Protein AF-A0A1L9X1B4-F1 (afdb_monomer_lite)

Foldseek 3Di:
DVVVVVLVVVLVVCVVVVPDPLVSLLSVLVVCVVCVVCCCVVVVCDPVNSVVSNVVSCVVCVVCVVVVVVVVVCVVVPPDQVPDPVSVVVVVLQDDDADDDPVRDGDDDDDPD

Organism: Aspergillus aculeatus (strain ATCC 16872 / CBS 172.66 / WB 5094) (NCBI:txid690307)

Structure (mmCIF, N/CA/C/O backbone):
data_AF-A0A1L9X1B4-F1
#
_entry.id   AF-A0A1L9X1B4-F1
#
loop_
_atom_site.group_PDB
_atom_site.id
_atom_site.type_symbol
_atom_site.label_atom_id
_atom_site.label_alt_id
_atom_site.label_comp_id
_atom_site.label_asym_id
_atom_site.label_entity_id
_atom_site.label_seq_id
_atom_site.pdbx_PDB_ins_code
_atom_site.Cartn_x
_atom_site.Cartn_y
_atom_site.Cartn_z
_atom_site.occupancy
_atom_site.B_iso_or_equiv
_atom_site.auth_seq_id
_atom_site.auth_comp_id
_atom_site.auth_asym_id
_atom_site.auth_atom_id
_atom_site.pdbx_PDB_model_num
ATOM 1 N N . MET A 1 1 ? -22.448 2.871 3.091 1.00 62.34 1 MET A N 1
ATOM 2 C CA . MET A 1 1 ? -22.874 1.569 3.669 1.00 62.34 1 MET A CA 1
ATOM 3 C C . MET A 1 1 ? -22.581 0.352 2.784 1.00 62.34 1 MET A C 1
ATOM 5 O O . MET A 1 1 ? -22.004 -0.592 3.295 1.00 62.34 1 MET A O 1
ATOM 9 N N . VAL A 1 2 ? -22.901 0.340 1.479 1.00 79.25 2 VAL A N 1
ATOM 10 C CA . VAL A 1 2 ? -22.618 -0.834 0.610 1.00 79.25 2 VAL A CA 1
ATOM 11 C C . VAL A 1 2 ? -21.115 -1.117 0.439 1.00 79.25 2 VAL A C 1
ATOM 13 O O . VAL A 1 2 ? -20.714 -2.277 0.397 1.00 79.25 2 VAL A O 1
ATOM 16 N N . LEU A 1 3 ? -20.279 -0.074 0.373 1.00 85.88 3 LEU A N 1
ATOM 17 C CA . LEU A 1 3 ? -18.830 -0.213 0.193 1.00 85.88 3 LEU A CA 1
ATOM 18 C C . LEU A 1 3 ? -18.147 -0.883 1.399 1.00 85.88 3 LEU A C 1
ATOM 20 O O . LEU A 1 3 ? -17.438 -1.864 1.211 1.00 85.88 3 LEU A O 1
ATOM 24 N N . ALA A 1 4 ? -18.458 -0.439 2.622 1.00 86.12 4 ALA A N 1
ATOM 25 C CA . ALA A 1 4 ? -17.900 -0.992 3.861 1.00 86.12 4 ALA A CA 1
ATOM 26 C C . ALA A 1 4 ? -18.170 -2.499 4.026 1.00 86.12 4 ALA A C 1
ATOM 28 O O . ALA A 1 4 ? -17.295 -3.252 4.445 1.00 86.12 4 ALA A O 1
ATOM 29 N N . ILE A 1 5 ? -19.362 -2.967 3.631 1.00 91.12 5 ILE A N 1
ATOM 30 C CA . ILE A 1 5 ? -19.699 -4.400 3.659 1.00 91.12 5 ILE A CA 1
ATOM 31 C C . ILE A 1 5 ? -18.781 -5.184 2.714 1.00 91.12 5 ILE A C 1
ATOM 33 O O . ILE A 1 5 ? -18.248 -6.226 3.088 1.00 91.12 5 ILE A O 1
ATOM 37 N N . ARG A 1 6 ? -18.566 -4.677 1.495 1.00 90.56 6 ARG A N 1
ATOM 38 C CA . ARG A 1 6 ? -17.693 -5.330 0.509 1.00 90.56 6 ARG A CA 1
ATOM 39 C C . ARG A 1 6 ? -16.231 -5.307 0.943 1.00 90.56 6 ARG A C 1
ATOM 41 O O . ARG A 1 6 ? -15.556 -6.317 0.779 1.00 90.56 6 ARG A O 1
ATOM 48 N N . GLN A 1 7 ? -15.775 -4.200 1.525 1.00 92.38 7 GLN A N 1
ATOM 49 C CA . GLN A 1 7 ? -14.422 -4.077 2.068 1.00 92.38 7 GLN A CA 1
ATOM 50 C C . GLN A 1 7 ? -14.174 -5.111 3.168 1.00 92.38 7 GLN A C 1
ATOM 52 O O . GLN A 1 7 ? -13.201 -5.859 3.099 1.00 92.38 7 GLN A O 1
ATOM 57 N N . ARG A 1 8 ? -15.114 -5.255 4.110 1.00 93.94 8 ARG A N 1
ATOM 58 C CA . ARG A 1 8 ? -15.049 -6.295 5.143 1.00 93.94 8 ARG A CA 1
ATOM 59 C C . ARG A 1 8 ? -15.002 -7.705 4.547 1.00 93.94 8 ARG A C 1
ATOM 61 O O . ARG A 1 8 ? -14.179 -8.511 4.964 1.00 93.94 8 ARG A O 1
ATOM 68 N N . MET A 1 9 ? -15.864 -8.016 3.576 1.00 95.62 9 MET A N 1
ATOM 69 C CA . MET A 1 9 ? -15.872 -9.342 2.941 1.00 95.62 9 MET A CA 1
ATOM 70 C C . MET A 1 9 ? -14.545 -9.652 2.236 1.00 95.62 9 MET A C 1
ATOM 72 O O . MET A 1 9 ? -14.035 -10.763 2.366 1.00 95.62 9 MET A O 1
ATOM 76 N N . ALA A 1 10 ? -13.986 -8.686 1.502 1.00 95.31 10 ALA A N 1
ATOM 77 C CA . ALA A 1 10 ? -12.697 -8.844 0.835 1.00 95.31 10 ALA A CA 1
ATOM 78 C C . ALA A 1 10 ? -11.574 -9.095 1.852 1.00 95.31 10 ALA A C 1
ATOM 80 O O . ALA A 1 10 ? -10.820 -10.054 1.688 1.00 95.31 10 ALA A O 1
ATOM 81 N N . PHE A 1 11 ? -11.532 -8.305 2.929 1.00 96.62 11 PHE A N 1
ATOM 82 C CA . PHE A 1 11 ? -10.569 -8.462 4.017 1.00 96.62 11 PHE A CA 1
ATOM 83 C C . PHE A 1 11 ? -10.664 -9.846 4.674 1.00 96.62 11 PHE A C 1
ATOM 85 O O . PHE A 1 11 ? -9.672 -10.566 4.755 1.00 96.62 11 PHE A O 1
ATOM 92 N N . GLU A 1 12 ? -11.864 -10.270 5.084 1.00 97.19 12 GLU A N 1
ATOM 93 C CA . GLU A 1 12 ? -12.059 -11.566 5.747 1.00 97.19 12 GLU A CA 1
ATOM 94 C C . GLU A 1 12 ? -11.666 -12.749 4.849 1.00 97.19 12 GLU A C 1
ATOM 96 O O . GLU A 1 12 ? -11.110 -13.740 5.329 1.00 97.19 12 GLU A O 1
ATOM 101 N N . ILE A 1 13 ? -11.958 -12.675 3.546 1.00 97.94 13 ILE A N 1
ATOM 102 C CA . ILE A 1 13 ? -11.576 -13.724 2.591 1.00 97.94 13 ILE A CA 1
ATOM 103 C C . ILE A 1 13 ? -10.061 -13.734 2.380 1.00 97.94 13 ILE A C 1
ATOM 105 O O . ILE A 1 13 ? -9.470 -14.814 2.355 1.00 97.94 13 ILE A O 1
ATOM 109 N N . ALA A 1 14 ? -9.435 -12.567 2.234 1.00 96.75 14 ALA A N 1
ATOM 110 C CA . ALA A 1 14 ? -7.990 -12.446 2.073 1.00 96.75 14 ALA A CA 1
ATOM 111 C C . ALA A 1 14 ? -7.246 -12.993 3.304 1.00 96.75 14 ALA A C 1
ATOM 113 O O . ALA A 1 14 ? -6.361 -13.836 3.155 1.00 96.75 14 ALA A O 1
ATOM 114 N N . ALA A 1 15 ? -7.694 -12.638 4.511 1.00 97.12 15 ALA A N 1
ATOM 115 C CA . ALA A 1 15 ? -7.165 -13.180 5.762 1.00 97.12 15 ALA A CA 1
ATOM 116 C C . ALA A 1 15 ? -7.295 -14.712 5.831 1.00 97.12 15 ALA A C 1
ATOM 118 O O . ALA A 1 15 ? -6.328 -15.409 6.128 1.00 97.12 15 ALA A O 1
ATOM 119 N N . LYS A 1 16 ? -8.461 -15.269 5.470 1.00 97.81 16 LYS A N 1
ATOM 120 C CA . LYS A 1 16 ? -8.671 -16.731 5.416 1.00 97.81 16 LYS A CA 1
ATOM 121 C C . LYS A 1 16 ? -7.779 -17.443 4.399 1.00 97.81 16 LYS A C 1
ATOM 123 O O . LYS A 1 16 ? -7.505 -18.627 4.566 1.00 97.81 16 LYS A O 1
ATOM 128 N N . ARG A 1 17 ? -7.366 -16.755 3.334 1.00 96.75 17 ARG A N 1
ATOM 129 C CA . ARG A 1 17 ? -6.462 -17.288 2.304 1.00 96.75 17 ARG A CA 1
ATOM 130 C C . ARG A 1 17 ? -4.983 -17.125 2.658 1.00 96.75 17 ARG A C 1
ATOM 132 O O . ARG A 1 17 ? -4.150 -17.563 1.874 1.00 96.75 17 ARG A O 1
ATOM 139 N N . GLY A 1 18 ? -4.667 -16.536 3.812 1.00 95.44 18 GLY A N 1
ATOM 140 C CA . GLY A 1 18 ? -3.290 -16.342 4.257 1.00 95.44 18 GLY A CA 1
ATOM 141 C C . GLY A 1 18 ? -2.556 -15.236 3.502 1.00 95.44 18 GLY A C 1
ATOM 142 O O . GLY A 1 18 ? -1.346 -15.331 3.329 1.00 95.44 18 GLY A O 1
ATOM 143 N N . VAL A 1 19 ? -3.274 -14.210 3.026 1.00 95.12 19 VAL A N 1
ATOM 144 C CA . VAL A 1 19 ? -2.627 -12.985 2.529 1.00 95.12 19 VAL A CA 1
ATOM 145 C C . VAL A 1 19 ? -1.811 -12.357 3.661 1.00 95.12 19 VAL A C 1
ATOM 147 O O . VAL A 1 19 ? -2.238 -12.384 4.816 1.00 95.12 19 VAL A O 1
ATOM 150 N N . ASP A 1 20 ? -0.640 -11.820 3.317 1.00 94.94 20 ASP A N 1
ATOM 151 C CA . ASP A 1 20 ? 0.289 -11.194 4.258 1.00 94.94 20 ASP A CA 1
ATOM 152 C C . ASP A 1 20 ? -0.402 -10.104 5.101 1.00 94.94 20 ASP A C 1
ATOM 154 O O . ASP A 1 20 ? -1.205 -9.314 4.593 1.00 94.94 20 ASP A O 1
ATOM 158 N N . GLY A 1 21 ? -0.105 -10.091 6.402 1.00 94.88 21 GLY A N 1
ATOM 159 C CA . GLY A 1 21 ? -0.718 -9.180 7.364 1.00 94.88 21 GLY A CA 1
ATOM 160 C C . GLY A 1 21 ? -0.438 -7.709 7.066 1.00 94.88 21 GLY A C 1
ATOM 161 O O . GLY A 1 21 ? -1.329 -6.883 7.260 1.00 94.88 21 GLY A O 1
ATOM 162 N N . ASP A 1 22 ? 0.735 -7.389 6.520 1.00 94.50 22 ASP A N 1
ATOM 163 C CA . ASP A 1 22 ? 1.112 -6.010 6.200 1.00 94.50 22 ASP A CA 1
ATOM 164 C C . ASP A 1 22 ? 0.290 -5.487 5.010 1.00 94.50 22 ASP A C 1
ATOM 166 O O . ASP A 1 22 ? -0.197 -4.354 5.020 1.00 94.50 22 ASP A O 1
ATOM 170 N N . LEU A 1 23 ? 0.015 -6.347 4.021 1.00 95.12 23 LEU A N 1
ATOM 171 C CA . LEU A 1 23 ? -0.886 -6.028 2.905 1.00 95.12 23 LEU A CA 1
ATOM 172 C C . LEU A 1 23 ? -2.342 -5.868 3.368 1.00 95.12 23 LEU A C 1
ATOM 174 O O . LEU A 1 23 ? -3.067 -5.011 2.856 1.00 95.12 23 LEU A O 1
ATOM 178 N N . LEU A 1 24 ? -2.782 -6.675 4.339 1.00 96.44 24 LEU A N 1
ATOM 179 C CA . LEU A 1 24 ? -4.114 -6.542 4.938 1.00 96.44 24 LEU A CA 1
ATOM 180 C C . LEU A 1 24 ? -4.251 -5.235 5.728 1.00 96.44 24 LEU A C 1
ATOM 182 O O . LEU A 1 24 ? -5.274 -4.560 5.597 1.00 96.44 24 LEU A O 1
ATOM 186 N N . ALA A 1 25 ? -3.224 -4.851 6.487 1.00 95.44 25 ALA A N 1
ATOM 187 C CA . ALA A 1 25 ? -3.187 -3.582 7.210 1.00 95.44 25 ALA A CA 1
ATOM 188 C C . ALA A 1 25 ? -3.233 -2.384 6.246 1.00 95.44 25 ALA A C 1
ATOM 190 O O . ALA A 1 25 ? -3.995 -1.440 6.462 1.00 95.44 25 ALA A O 1
ATOM 191 N N . MET A 1 26 ? -2.499 -2.452 5.129 1.00 94.94 26 MET A N 1
ATOM 192 C CA . MET A 1 26 ? -2.550 -1.431 4.078 1.00 94.94 26 MET A CA 1
ATOM 193 C C . MET A 1 26 ? -3.942 -1.336 3.423 1.00 94.94 26 MET A C 1
ATOM 195 O O . MET A 1 26 ? -4.423 -0.239 3.136 1.00 94.94 26 MET A O 1
ATOM 199 N N . TYR A 1 27 ? -4.633 -2.464 3.227 1.00 95.00 27 TYR A N 1
ATOM 200 C CA . TYR A 1 27 ? -6.009 -2.475 2.718 1.00 95.00 27 TYR A CA 1
ATOM 201 C C . TYR A 1 27 ? -7.011 -1.841 3.698 1.00 95.00 27 TYR A C 1
ATOM 203 O O . TYR A 1 27 ? -7.895 -1.085 3.285 1.00 95.00 27 TYR A O 1
ATOM 211 N N . GLU A 1 28 ? -6.891 -2.145 4.992 1.00 93.56 28 GLU A N 1
ATOM 212 C CA . GLU A 1 28 ? -7.734 -1.556 6.038 1.00 93.56 28 GLU A CA 1
ATOM 213 C C . GLU A 1 28 ? -7.525 -0.041 6.134 1.00 93.56 28 GLU A C 1
ATOM 215 O O . GLU A 1 28 ? -8.495 0.720 6.178 1.00 93.56 28 GLU A O 1
ATOM 220 N N . LEU A 1 29 ? -6.271 0.407 6.068 1.00 94.06 29 LEU A N 1
ATOM 221 C CA . LEU A 1 29 ? -5.933 1.822 6.016 1.00 94.06 29 LEU A CA 1
ATOM 222 C C . LEU A 1 29 ? -6.609 2.530 4.837 1.00 94.06 29 LEU A C 1
ATOM 224 O O . LEU A 1 29 ? -7.185 3.599 5.017 1.00 94.06 29 LEU A O 1
ATOM 228 N N . GLU A 1 30 ? -6.581 1.947 3.639 1.00 91.06 30 GLU A N 1
ATOM 229 C CA . GLU A 1 30 ? -7.274 2.511 2.476 1.00 91.06 30 GLU A CA 1
ATOM 230 C C . GLU A 1 30 ? -8.788 2.652 2.717 1.00 91.06 30 GLU A C 1
ATOM 232 O O . GLU A 1 30 ? -9.401 3.649 2.321 1.00 91.06 30 GLU A O 1
ATOM 237 N N . ALA A 1 31 ? -9.404 1.706 3.435 1.00 91.06 31 ALA A N 1
ATOM 238 C CA . ALA A 1 31 ? -10.803 1.828 3.837 1.00 91.06 31 ALA A CA 1
ATOM 239 C C . ALA A 1 31 ? -11.027 2.992 4.820 1.00 91.06 31 ALA A C 1
ATOM 241 O O . ALA A 1 31 ? -12.011 3.725 4.670 1.00 91.06 31 ALA A O 1
ATOM 242 N N . VAL A 1 32 ? -10.111 3.212 5.766 1.00 92.06 32 VAL A N 1
ATOM 243 C CA . VAL A 1 32 ? -10.140 4.364 6.686 1.00 92.06 32 VAL A CA 1
ATOM 244 C C . VAL A 1 32 ? -9.951 5.685 5.933 1.00 92.06 32 VAL A C 1
ATOM 246 O O . VAL A 1 32 ? -10.736 6.622 6.103 1.00 92.06 32 VAL A O 1
ATOM 249 N N . ARG A 1 33 ? -8.971 5.737 5.026 1.00 91.19 33 ARG A N 1
ATOM 250 C CA . ARG A 1 33 ? -8.626 6.905 4.200 1.00 91.19 33 ARG A CA 1
ATOM 251 C C . ARG A 1 33 ? -9.755 7.326 3.258 1.00 91.19 33 ARG A C 1
ATOM 253 O O . ARG A 1 33 ? -9.804 8.482 2.845 1.00 91.19 33 ARG A O 1
ATOM 260 N N . SER A 1 34 ? -10.672 6.416 2.926 1.00 91.25 34 SER A N 1
ATOM 261 C CA . SER A 1 34 ? -11.823 6.725 2.073 1.00 91.25 34 SER A CA 1
ATOM 262 C C . SER A 1 34 ? -12.859 7.651 2.731 1.00 91.25 34 SER A C 1
ATOM 264 O O . SER A 1 34 ? -13.555 8.369 2.013 1.00 91.25 34 SER A O 1
ATOM 266 N N . ASP A 1 35 ? -12.940 7.677 4.068 1.00 93.06 35 ASP A N 1
ATOM 267 C CA . ASP A 1 35 ? -13.831 8.577 4.818 1.00 93.06 35 ASP A CA 1
ATOM 268 C C . ASP A 1 35 ? -13.248 8.953 6.199 1.00 93.06 35 ASP A C 1
ATOM 270 O O . ASP A 1 35 ? -13.799 8.609 7.247 1.00 93.06 35 ASP A O 1
ATOM 274 N N . PRO A 1 36 ? -12.113 9.670 6.238 1.00 93.56 36 PRO A N 1
ATOM 275 C CA . PRO A 1 36 ? -11.343 9.881 7.462 1.00 93.56 36 PRO A CA 1
ATOM 276 C C . PRO A 1 36 ? -12.127 10.658 8.525 1.00 93.56 36 PRO A C 1
ATOM 278 O O . PRO A 1 36 ? -11.918 10.451 9.720 1.00 93.56 36 PRO A O 1
ATOM 281 N N . SER A 1 37 ? -13.036 11.547 8.106 1.00 95.56 37 SER A N 1
ATOM 282 C CA . SER A 1 37 ? -13.882 12.320 9.018 1.00 95.56 37 SER A CA 1
ATOM 283 C C . SER A 1 37 ? -14.902 11.432 9.726 1.00 95.56 37 SER A C 1
ATOM 285 O O . SER A 1 37 ? -15.078 11.588 10.931 1.00 95.56 37 SER A O 1
ATOM 287 N N . TRP A 1 38 ? -15.503 10.454 9.039 1.00 94.38 38 TRP A N 1
ATOM 288 C CA . TRP A 1 38 ? -16.404 9.502 9.689 1.00 94.38 38 TRP A CA 1
ATOM 289 C C . TRP A 1 38 ? -15.694 8.697 10.786 1.00 94.38 38 TRP A C 1
ATOM 291 O O . TRP A 1 38 ? -16.236 8.544 11.879 1.00 94.38 38 TRP A O 1
ATOM 301 N N . TYR A 1 39 ? -14.455 8.249 10.550 1.00 93.75 39 TYR A N 1
ATOM 302 C CA . TYR A 1 39 ? -13.662 7.538 11.567 1.00 93.75 39 TYR A CA 1
ATOM 303 C C . TYR A 1 39 ? -13.251 8.442 12.741 1.00 93.75 39 TYR A C 1
ATOM 305 O O . TYR A 1 39 ? -13.203 7.975 13.881 1.00 93.75 39 TYR A O 1
ATOM 313 N N . VAL A 1 40 ? -13.012 9.736 12.504 1.00 97.06 40 VAL A N 1
ATOM 314 C CA . VAL A 1 40 ? -12.802 10.714 13.587 1.00 97.06 40 VAL A CA 1
ATOM 315 C C . VAL A 1 40 ? -14.077 10.877 14.417 1.00 97.06 40 VAL A C 1
ATOM 317 O O . VAL A 1 40 ? -14.026 10.777 15.640 1.00 97.06 40 VAL A O 1
ATOM 320 N N . GLU A 1 41 ? -15.215 11.117 13.766 1.00 97.12 41 GLU A N 1
ATOM 321 C CA . GLU A 1 41 ? -16.471 11.482 14.433 1.00 97.12 41 GLU A CA 1
ATOM 322 C C . GLU A 1 41 ? -17.160 10.295 15.116 1.00 97.12 41 GLU A C 1
ATOM 324 O O . GLU A 1 41 ? -17.679 10.437 16.221 1.00 97.12 41 GLU A O 1
ATOM 329 N N . CYS A 1 42 ? -17.163 9.123 14.479 1.00 95.19 42 CYS A N 1
ATOM 330 C CA . CYS A 1 42 ? -17.907 7.955 14.956 1.00 95.19 42 CYS A CA 1
ATOM 331 C C . CYS A 1 42 ? -17.047 6.972 15.757 1.00 95.19 42 CYS A C 1
ATOM 333 O O . CYS A 1 42 ? -17.588 6.223 16.569 1.00 95.19 42 CYS A O 1
ATOM 335 N N . LEU A 1 43 ? -15.730 6.945 15.522 1.00 93.75 43 LEU A N 1
ATOM 336 C CA . LEU A 1 43 ? -14.815 5.969 16.128 1.00 93.75 43 LEU A CA 1
ATOM 337 C C . LEU A 1 43 ? -13.678 6.614 16.933 1.00 93.75 43 LEU A C 1
ATOM 339 O O . LEU A 1 43 ? -12.884 5.897 17.536 1.00 93.75 43 LEU A O 1
ATOM 343 N N . GLY A 1 44 ? -13.592 7.949 16.975 1.00 95.69 44 GLY A N 1
ATOM 344 C CA . GLY A 1 44 ? -12.561 8.666 17.733 1.00 95.69 44 GLY A CA 1
ATOM 345 C C . GLY A 1 44 ? -11.145 8.489 17.179 1.00 95.69 44 GLY A C 1
ATOM 346 O O . GLY A 1 44 ? -10.169 8.838 17.848 1.00 95.69 44 GLY A O 1
ATOM 347 N N . LEU A 1 45 ? -11.005 7.955 15.964 1.00 96.00 45 LEU A N 1
ATOM 348 C CA . LEU A 1 45 ? -9.711 7.713 15.344 1.00 96.00 45 LEU A CA 1
ATOM 349 C C . LEU A 1 45 ? -9.156 9.032 14.802 1.00 96.00 45 LEU A C 1
ATOM 351 O O . LEU A 1 45 ? -9.509 9.462 13.705 1.00 96.00 45 LEU A O 1
ATOM 355 N N . SER A 1 46 ? -8.310 9.696 15.592 1.00 97.12 46 SER A N 1
ATOM 356 C CA . SER A 1 46 ? -7.764 11.013 15.243 1.00 97.12 46 SER A CA 1
ATOM 357 C C . SER A 1 46 ? -7.005 11.005 13.910 1.00 97.12 46 SER A C 1
ATOM 359 O O . SER A 1 46 ? -6.398 10.005 13.538 1.00 97.12 46 SER A O 1
ATOM 361 N N . ARG A 1 47 ? -6.956 12.151 13.216 1.00 95.75 47 ARG A N 1
ATOM 362 C CA . ARG A 1 47 ? -6.199 12.277 11.955 1.00 95.75 47 ARG A CA 1
ATOM 363 C C . ARG A 1 47 ? -4.707 11.976 12.112 1.00 95.75 47 ARG A C 1
ATOM 365 O O . ARG A 1 47 ? -4.117 11.412 11.203 1.00 95.75 47 ARG A O 1
ATOM 372 N N . ALA A 1 48 ? -4.119 12.319 13.260 1.00 97.31 48 ALA A N 1
ATOM 373 C CA . ALA A 1 48 ? -2.730 11.978 13.559 1.00 97.31 48 ALA A CA 1
ATOM 374 C C . ALA A 1 48 ? -2.548 10.457 13.663 1.00 97.31 48 ALA A C 1
ATOM 376 O O . ALA A 1 48 ? -1.643 9.911 13.051 1.00 97.31 48 ALA A O 1
ATOM 377 N N . ALA A 1 49 ? -3.458 9.762 14.353 1.00 96.81 49 ALA A N 1
ATOM 378 C CA . ALA A 1 49 ? -3.424 8.303 14.428 1.00 96.81 49 ALA A CA 1
ATOM 379 C C . ALA A 1 49 ? -3.607 7.646 13.050 1.00 96.81 49 ALA A C 1
ATOM 381 O O . ALA A 1 49 ? -2.891 6.703 12.737 1.00 96.81 49 ALA A O 1
ATOM 382 N N . GLN A 1 50 ? -4.508 8.165 12.208 1.00 96.50 50 GLN A N 1
ATOM 383 C CA . GLN A 1 50 ? -4.679 7.670 10.834 1.00 96.50 50 GLN A CA 1
ATOM 384 C C . GLN A 1 50 ? -3.397 7.827 10.003 1.00 96.50 50 GLN A C 1
ATOM 386 O O . GLN A 1 50 ? -3.031 6.912 9.274 1.00 96.50 50 GLN A O 1
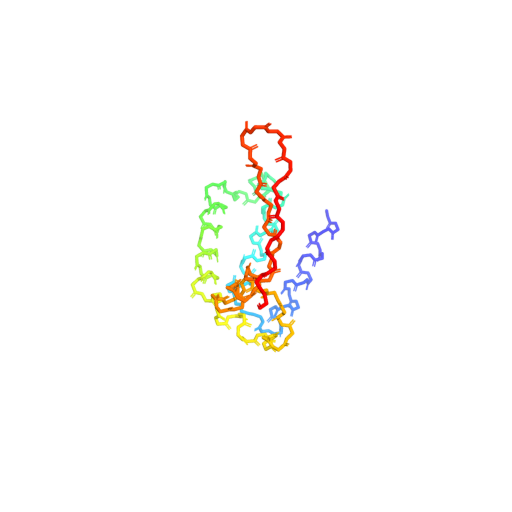ATOM 391 N N . TYR A 1 51 ? -2.698 8.956 10.144 1.00 95.94 51 TYR A N 1
ATOM 392 C CA . TYR A 1 51 ? -1.427 9.199 9.459 1.00 95.94 51 TYR A CA 1
ATOM 393 C C . TYR A 1 51 ? -0.303 8.275 9.951 1.00 95.94 51 TYR A C 1
ATOM 395 O O . TYR A 1 51 ? 0.441 7.722 9.149 1.00 95.94 51 TYR A O 1
ATOM 403 N N . GLU A 1 52 ? -0.193 8.053 11.262 1.00 96.88 52 GLU A N 1
ATOM 404 C CA . GLU A 1 52 ? 0.804 7.125 11.819 1.00 96.88 52 GLU A CA 1
ATOM 405 C C . GLU A 1 52 ? 0.546 5.677 11.381 1.00 96.88 52 GLU A C 1
ATOM 407 O O . GLU A 1 52 ? 1.481 4.948 11.037 1.00 96.88 52 GLU A O 1
ATOM 412 N N . MET A 1 53 ? -0.728 5.268 11.336 1.00 95.38 53 MET A N 1
ATOM 413 C CA . MET A 1 53 ? -1.127 3.982 10.759 1.00 95.38 53 MET A CA 1
ATOM 414 C C . MET A 1 53 ? -0.712 3.886 9.287 1.00 95.38 53 MET A C 1
ATOM 416 O O . MET A 1 53 ? -0.217 2.841 8.869 1.00 95.38 53 MET A O 1
ATOM 420 N N . GLU A 1 54 ? -0.879 4.968 8.518 1.00 94.69 54 GLU A N 1
ATOM 421 C CA . GLU A 1 54 ? -0.484 5.025 7.108 1.00 94.69 54 GLU A CA 1
ATOM 422 C C . GLU A 1 54 ? 1.016 4.864 6.922 1.00 94.69 54 GLU A C 1
ATOM 424 O O . GLU A 1 54 ? 1.439 3.982 6.174 1.00 94.69 54 GLU A O 1
ATOM 429 N N . SER A 1 55 ? 1.811 5.664 7.631 1.00 95.94 55 SER A N 1
ATOM 430 C CA . SER A 1 55 ? 3.270 5.591 7.549 1.00 95.94 55 SER A CA 1
ATOM 431 C C . SER A 1 55 ? 3.761 4.193 7.911 1.00 95.94 55 SER A C 1
ATOM 433 O O . SER A 1 55 ? 4.512 3.591 7.153 1.00 95.94 55 SER A O 1
ATOM 435 N N . THR A 1 56 ? 3.266 3.637 9.020 1.00 95.56 56 THR A N 1
ATOM 436 C CA . THR A 1 56 ? 3.702 2.322 9.509 1.00 95.56 56 THR A CA 1
ATOM 437 C C . THR A 1 56 ? 3.362 1.204 8.522 1.00 95.56 56 THR A C 1
ATOM 439 O O . THR A 1 56 ? 4.217 0.374 8.215 1.00 95.56 56 THR A O 1
ATOM 442 N N . ALA A 1 57 ? 2.128 1.174 8.006 1.00 94.88 57 ALA A N 1
ATOM 443 C CA . ALA A 1 57 ? 1.707 0.149 7.053 1.00 94.88 57 ALA A CA 1
ATOM 444 C C . ALA A 1 57 ? 2.449 0.279 5.714 1.00 94.88 57 ALA A C 1
ATOM 446 O O . ALA A 1 57 ? 2.857 -0.726 5.131 1.00 94.88 57 ALA A O 1
ATOM 447 N N . CYS A 1 58 ? 2.658 1.512 5.242 1.00 95.25 58 CYS A N 1
ATOM 448 C CA . CYS A 1 58 ? 3.410 1.777 4.021 1.00 95.25 58 CYS A CA 1
ATOM 449 C C . CYS A 1 58 ? 4.865 1.318 4.164 1.00 95.25 58 CYS A C 1
ATOM 451 O O . CYS A 1 58 ? 5.346 0.562 3.322 1.00 95.25 58 CYS A O 1
ATOM 453 N N . ASP A 1 59 ? 5.542 1.691 5.251 1.00 96.75 59 ASP A N 1
ATOM 454 C CA . ASP A 1 59 ? 6.936 1.313 5.500 1.00 96.75 59 ASP A CA 1
ATOM 455 C C . ASP A 1 59 ? 7.106 -0.212 5.587 1.00 96.75 59 ASP A C 1
ATOM 457 O O . ASP A 1 59 ? 8.040 -0.770 4.998 1.00 96.75 59 ASP A O 1
ATOM 461 N N . ALA A 1 60 ? 6.174 -0.903 6.255 1.00 95.56 60 ALA A N 1
ATOM 462 C CA . ALA A 1 60 ? 6.176 -2.360 6.357 1.00 95.56 60 ALA A CA 1
ATOM 463 C C . ALA A 1 60 ? 6.085 -3.027 4.973 1.00 95.56 60 ALA A C 1
ATOM 465 O O . ALA A 1 60 ? 6.983 -3.789 4.596 1.00 95.56 60 ALA A O 1
ATOM 466 N N . VAL A 1 61 ? 5.077 -2.659 4.171 1.00 95.31 61 VAL A N 1
ATOM 467 C CA . VAL A 1 61 ? 4.880 -3.205 2.817 1.00 95.31 61 VAL A CA 1
ATOM 468 C C . VAL A 1 61 ? 6.047 -2.852 1.897 1.00 95.31 61 VAL A C 1
ATOM 470 O O . VAL A 1 61 ? 6.553 -3.718 1.181 1.00 95.31 61 VAL A O 1
ATOM 473 N N . MET A 1 62 ? 6.518 -1.603 1.927 1.00 95.88 62 MET A N 1
ATOM 474 C CA . MET A 1 62 ? 7.609 -1.142 1.067 1.00 95.88 62 MET A CA 1
ATOM 475 C C . MET A 1 62 ? 8.921 -1.875 1.358 1.00 95.88 62 MET A C 1
ATOM 477 O O . MET A 1 62 ? 9.661 -2.184 0.423 1.00 95.88 62 MET A O 1
ATOM 481 N N . SER A 1 63 ? 9.187 -2.225 2.621 1.00 96.12 63 SER A N 1
ATOM 482 C CA . SER A 1 63 ? 10.383 -2.992 2.999 1.00 96.12 63 SER A CA 1
ATOM 483 C C . SER A 1 63 ? 10.416 -4.401 2.390 1.00 96.12 63 SER A C 1
ATOM 485 O O . SER A 1 63 ? 11.494 -4.955 2.173 1.00 96.12 63 SER A O 1
ATOM 487 N N . GLN A 1 64 ? 9.242 -4.971 2.094 1.00 94.81 64 GLN A N 1
ATOM 488 C CA . GLN A 1 64 ? 9.065 -6.322 1.555 1.00 94.81 64 GLN A CA 1
ATOM 489 C C . GLN A 1 64 ? 8.563 -6.328 0.103 1.00 94.81 64 GLN A C 1
ATOM 491 O O . GLN A 1 64 ? 8.268 -7.397 -0.433 1.00 94.81 64 GLN A O 1
ATOM 496 N N . LEU A 1 65 ? 8.473 -5.168 -0.557 1.00 94.06 65 LEU A N 1
ATOM 497 C CA . LEU A 1 65 ? 7.807 -5.034 -1.855 1.00 94.06 65 LEU A CA 1
ATOM 498 C C . LEU A 1 65 ? 8.382 -5.978 -2.917 1.00 94.06 65 LEU A C 1
ATOM 500 O O . LEU A 1 65 ? 7.622 -6.660 -3.596 1.00 94.06 65 LEU A O 1
ATOM 504 N N . ASN A 1 66 ? 9.710 -6.060 -3.031 1.00 92.62 66 ASN A N 1
ATOM 505 C CA . ASN A 1 66 ? 10.353 -6.934 -4.016 1.00 92.62 66 ASN A CA 1
ATOM 506 C C . ASN A 1 66 ? 9.998 -8.408 -3.778 1.00 92.62 66 ASN A C 1
ATOM 508 O O . ASN A 1 66 ? 9.568 -9.077 -4.708 1.00 92.62 66 ASN A O 1
ATOM 512 N N . ARG A 1 67 ? 10.056 -8.875 -2.520 1.00 94.50 67 ARG A N 1
ATOM 513 C CA . ARG A 1 67 ? 9.641 -10.237 -2.141 1.00 94.50 67 ARG A CA 1
ATOM 514 C C . ARG A 1 67 ? 8.200 -10.510 -2.577 1.00 94.50 67 ARG A C 1
ATOM 516 O O . ARG A 1 67 ? 7.928 -11.533 -3.192 1.00 94.50 67 ARG A O 1
ATOM 523 N N . HIS A 1 68 ? 7.288 -9.579 -2.298 1.00 93.06 68 HIS A N 1
ATOM 524 C CA . HIS A 1 68 ? 5.887 -9.721 -2.689 1.00 93.06 68 HIS A CA 1
ATOM 525 C C . HIS A 1 68 ? 5.684 -9.764 -4.204 1.00 93.06 68 HIS A C 1
ATOM 527 O O . HIS A 1 68 ? 4.823 -10.505 -4.668 1.00 93.06 68 HIS A O 1
ATOM 533 N N . LEU A 1 69 ? 6.445 -8.983 -4.975 1.00 92.38 69 LEU A N 1
ATOM 534 C CA . LEU A 1 69 ? 6.380 -9.002 -6.438 1.00 92.38 69 LEU A CA 1
ATOM 535 C C . LEU A 1 69 ? 6.937 -10.308 -7.018 1.00 92.38 69 LEU A C 1
ATOM 537 O O . LEU A 1 69 ? 6.338 -10.857 -7.944 1.00 92.38 69 LEU A O 1
ATOM 541 N N . ASP A 1 70 ? 8.029 -10.819 -6.452 1.00 92.69 70 ASP A N 1
ATOM 542 C CA . ASP A 1 70 ? 8.646 -12.081 -6.866 1.00 92.69 70 ASP A CA 1
ATOM 543 C C . ASP A 1 70 ? 7.702 -13.270 -6.609 1.00 92.69 70 ASP A C 1
ATOM 545 O O . ASP A 1 70 ? 7.499 -14.109 -7.493 1.00 92.69 70 ASP A O 1
ATOM 549 N N . ASP A 1 71 ? 7.032 -13.291 -5.450 1.00 93.31 71 ASP A N 1
ATOM 550 C CA . ASP A 1 71 ? 6.069 -14.335 -5.062 1.00 93.31 71 ASP A CA 1
ATOM 551 C C . ASP A 1 71 ? 4.850 -14.427 -6.005 1.00 93.31 71 ASP A C 1
ATOM 553 O O . ASP A 1 71 ? 4.197 -15.471 -6.081 1.00 93.31 71 ASP A O 1
ATOM 557 N N . LEU A 1 72 ? 4.535 -13.365 -6.762 1.00 92.50 72 LEU A N 1
ATOM 558 C CA . LEU A 1 72 ? 3.460 -13.396 -7.762 1.00 92.50 72 LEU A CA 1
ATOM 559 C C . LEU A 1 72 ? 3.819 -14.252 -8.986 1.00 92.50 72 LEU A C 1
ATOM 561 O O . LEU A 1 72 ? 2.919 -14.653 -9.728 1.00 92.50 72 LEU A O 1
ATOM 565 N N . GLY A 1 73 ? 5.109 -14.506 -9.238 1.00 93.25 73 GLY A N 1
ATOM 566 C CA . GLY A 1 73 ? 5.566 -15.295 -10.386 1.00 93.25 73 GLY A CA 1
ATOM 567 C C . GLY A 1 73 ? 5.200 -14.684 -11.746 1.00 93.25 73 GLY A C 1
ATOM 568 O O . GLY A 1 73 ? 5.063 -15.405 -12.737 1.00 93.25 73 GLY A O 1
ATOM 569 N N . ILE A 1 74 ? 5.003 -13.362 -11.806 1.00 93.62 74 ILE A N 1
ATOM 570 C CA . ILE A 1 74 ? 4.526 -12.658 -13.009 1.00 93.62 74 ILE A CA 1
ATOM 571 C C . ILE A 1 74 ? 5.645 -12.165 -13.928 1.00 93.62 74 ILE A C 1
ATOM 573 O O . ILE A 1 74 ? 5.351 -11.667 -15.013 1.00 93.62 74 ILE A O 1
ATOM 577 N N . GLU A 1 75 ? 6.911 -12.318 -13.533 1.00 90.62 75 GLU A N 1
ATOM 578 C CA . GLU A 1 75 ? 8.073 -11.853 -14.301 1.00 90.62 75 GLU A CA 1
ATOM 579 C C . GLU A 1 75 ? 8.038 -12.249 -15.796 1.00 90.62 75 GLU A C 1
ATOM 581 O O . GLU A 1 75 ? 8.300 -11.382 -16.635 1.00 90.62 75 GLU A O 1
ATOM 586 N N . PRO A 1 76 ? 7.623 -13.473 -16.193 1.00 91.50 76 PRO A N 1
ATOM 587 C CA . PRO A 1 76 ? 7.541 -13.846 -17.609 1.00 91.50 76 PRO A CA 1
ATOM 588 C C . PRO A 1 76 ? 6.536 -13.020 -18.428 1.00 91.50 76 PRO A C 1
ATOM 590 O O . PRO A 1 76 ? 6.659 -12.928 -19.648 1.00 91.50 76 PRO A O 1
ATOM 593 N N . TYR A 1 77 ? 5.541 -12.422 -17.772 1.00 92.19 77 TYR A N 1
ATOM 594 C CA . TYR A 1 77 ? 4.505 -11.597 -18.401 1.00 92.19 77 TYR A CA 1
ATOM 595 C C . TYR A 1 77 ? 4.845 -10.100 -18.369 1.00 92.19 77 TYR A C 1
ATOM 597 O O . TYR A 1 77 ? 4.156 -9.284 -18.985 1.00 92.19 77 TYR A O 1
ATOM 605 N N . CYS A 1 78 ? 5.921 -9.724 -17.678 1.00 90.81 78 CYS A N 1
ATOM 606 C CA . CYS A 1 78 ? 6.359 -8.349 -17.517 1.00 90.81 78 CYS A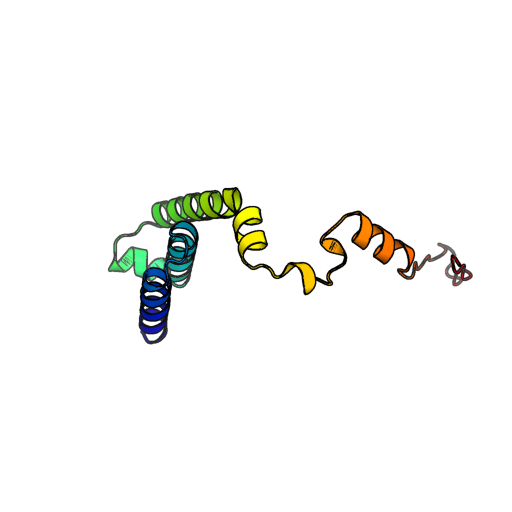 CA 1
ATOM 607 C C . CYS A 1 78 ? 7.158 -7.862 -18.741 1.00 90.81 78 CYS A C 1
ATOM 609 O O . CYS A 1 78 ? 8.384 -8.000 -18.830 1.00 90.81 78 CYS A O 1
ATOM 611 N N . THR A 1 79 ? 6.454 -7.248 -19.696 1.00 90.56 79 THR A N 1
ATOM 612 C CA . THR A 1 79 ? 7.037 -6.733 -20.952 1.00 90.56 79 THR A CA 1
ATOM 613 C C . THR A 1 79 ? 7.511 -5.282 -20.879 1.00 90.56 79 THR A C 1
ATOM 615 O O . THR A 1 79 ? 8.146 -4.800 -21.816 1.00 90.56 79 THR A O 1
ATOM 618 N N . ALA A 1 80 ? 7.204 -4.567 -19.794 1.00 91.44 80 ALA A N 1
ATOM 619 C CA . ALA A 1 80 ? 7.519 -3.150 -19.685 1.00 91.44 80 ALA A CA 1
ATOM 620 C C . ALA A 1 80 ? 9.048 -2.924 -19.682 1.00 91.44 80 ALA A C 1
ATOM 622 O O . ALA A 1 80 ? 9.754 -3.513 -18.858 1.00 91.44 80 ALA A O 1
ATOM 623 N N . PRO A 1 81 ? 9.582 -2.058 -20.564 1.00 90.81 81 PRO A N 1
ATOM 624 C CA . PRO A 1 81 ? 11.027 -1.890 -20.711 1.00 90.81 81 PRO A CA 1
ATOM 625 C C . PRO A 1 81 ? 11.681 -1.206 -19.504 1.00 90.81 81 PRO A C 1
ATOM 627 O O . PRO A 1 81 ? 12.839 -1.461 -19.210 1.00 90.81 81 PRO A O 1
ATOM 630 N N . MET A 1 82 ? 10.931 -0.396 -18.752 1.00 92.19 82 MET A N 1
ATOM 631 C CA . MET A 1 82 ? 11.414 0.312 -17.555 1.00 92.19 82 MET A CA 1
ATOM 632 C C . MET A 1 82 ? 11.730 -0.593 -16.351 1.00 92.19 82 MET A C 1
ATOM 634 O O . MET A 1 82 ? 12.202 -0.104 -15.332 1.00 92.19 82 MET A O 1
ATOM 638 N N . LEU A 1 83 ? 11.465 -1.899 -16.448 1.00 89.75 83 LEU A N 1
ATOM 639 C CA . LEU A 1 83 ? 11.708 -2.852 -15.363 1.00 89.75 83 LEU A CA 1
ATOM 640 C C . LEU A 1 83 ? 13.185 -3.224 -15.190 1.00 89.75 83 LEU A C 1
ATOM 642 O O . LEU A 1 83 ? 13.555 -3.753 -14.148 1.00 89.75 83 LEU A O 1
ATOM 646 N N . SER A 1 84 ? 14.039 -2.973 -16.187 1.00 89.12 84 SER A N 1
ATOM 647 C CA . SER A 1 84 ? 15.486 -3.141 -16.038 1.00 89.12 84 SER A CA 1
ATOM 648 C C . SER A 1 84 ? 16.253 -2.115 -16.860 1.00 89.12 84 SER A C 1
ATOM 650 O O . SER A 1 84 ? 15.784 -1.679 -17.908 1.00 89.12 84 SER A O 1
ATOM 652 N N . GLY A 1 85 ? 17.460 -1.761 -16.406 1.00 90.94 85 GLY A N 1
ATOM 653 C CA . GLY A 1 85 ? 18.329 -0.829 -17.131 1.00 90.94 85 GLY A CA 1
ATOM 654 C C . GLY A 1 85 ? 18.625 -1.298 -18.557 1.00 90.94 85 GLY A C 1
ATOM 655 O O . GLY A 1 85 ? 18.493 -0.524 -19.490 1.00 90.94 85 GLY A O 1
ATOM 656 N N . ALA A 1 86 ? 18.898 -2.593 -18.746 1.00 90.38 86 ALA A N 1
ATOM 657 C CA . ALA A 1 86 ? 19.155 -3.154 -20.072 1.00 90.38 86 ALA A CA 1
ATOM 658 C C . ALA A 1 86 ? 17.940 -3.040 -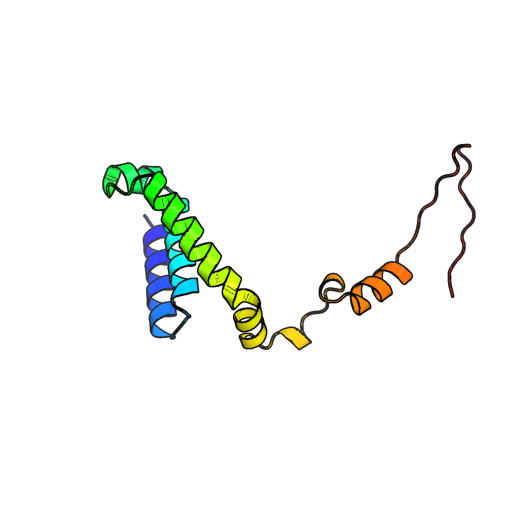21.013 1.00 90.38 86 ALA A C 1
ATOM 660 O O . ALA A 1 86 ? 18.070 -2.538 -22.124 1.00 90.38 86 ALA A O 1
ATOM 661 N N . LYS A 1 87 ? 16.741 -3.443 -20.556 1.00 89.94 87 LYS A N 1
ATOM 662 C CA . LYS A 1 87 ? 15.510 -3.321 -21.360 1.00 89.94 87 LYS A CA 1
ATOM 663 C C . LYS A 1 87 ? 15.173 -1.856 -21.647 1.00 89.94 87 LYS A C 1
ATOM 665 O O . LYS A 1 87 ? 14.637 -1.542 -22.710 1.00 89.94 87 LYS A O 1
ATOM 670 N N . TRP A 1 88 ? 15.470 -0.971 -20.699 1.00 93.88 88 TRP A N 1
ATOM 671 C CA . TRP A 1 88 ? 15.290 0.462 -20.852 1.00 93.88 88 TRP A CA 1
ATOM 672 C C . TRP A 1 88 ? 16.234 1.035 -21.908 1.00 93.88 88 TRP A C 1
ATOM 674 O O . TRP A 1 88 ? 15.773 1.732 -22.808 1.00 93.88 88 TRP A O 1
ATOM 684 N N . ASP A 1 89 ? 17.519 0.694 -21.855 1.00 93.00 89 ASP A N 1
ATOM 685 C CA . ASP A 1 89 ? 18.517 1.146 -22.823 1.00 93.00 89 ASP A CA 1
ATOM 686 C C . ASP A 1 89 ? 18.204 0.625 -24.230 1.00 93.00 89 ASP A C 1
ATOM 688 O O . ASP A 1 89 ? 18.214 1.403 -25.184 1.00 93.00 89 ASP A O 1
ATOM 692 N N . ASP A 1 90 ? 17.839 -0.653 -24.369 1.00 91.06 90 ASP A N 1
ATOM 693 C CA . ASP A 1 90 ? 17.397 -1.232 -25.643 1.00 91.06 90 ASP A CA 1
ATOM 694 C C . ASP A 1 90 ? 16.194 -0.470 -26.214 1.00 91.06 90 ASP A C 1
ATOM 696 O O . ASP A 1 90 ? 16.174 -0.112 -27.396 1.00 91.06 90 ASP A O 1
ATOM 700 N N . PHE A 1 91 ? 15.211 -0.162 -25.364 1.00 90.44 91 PHE A N 1
ATOM 701 C CA . PHE A 1 91 ? 14.037 0.617 -25.745 1.00 90.44 91 PHE A CA 1
ATOM 702 C C . PHE A 1 91 ? 14.392 2.052 -26.163 1.00 90.44 91 PHE A C 1
ATOM 704 O O . PHE A 1 91 ? 13.901 2.534 -27.186 1.00 90.44 91 PHE A O 1
ATOM 711 N N . ILE A 1 92 ? 15.255 2.739 -25.411 1.00 91.38 92 ILE A N 1
ATOM 712 C CA . ILE A 1 92 ? 15.694 4.103 -25.734 1.00 91.38 92 ILE A CA 1
ATOM 713 C C . ILE A 1 92 ? 16.524 4.131 -27.019 1.00 91.38 92 ILE A C 1
ATOM 715 O O . ILE A 1 92 ? 16.376 5.056 -27.817 1.00 91.38 92 ILE A O 1
ATOM 719 N N . ASN A 1 93 ? 17.343 3.111 -27.273 1.00 89.88 93 ASN A N 1
ATOM 720 C CA . ASN A 1 93 ? 18.163 3.030 -28.480 1.00 89.88 93 ASN A CA 1
ATOM 721 C C . ASN A 1 93 ? 17.331 2.901 -29.763 1.00 89.88 93 ASN A C 1
ATOM 723 O O . ASN A 1 93 ? 17.742 3.416 -30.804 1.00 89.88 93 ASN A O 1
ATOM 727 N N . VAL A 1 94 ? 16.156 2.267 -29.697 1.00 88.69 94 VAL A N 1
ATOM 728 C CA . VAL A 1 94 ? 15.215 2.192 -30.831 1.00 88.69 94 VAL A CA 1
ATOM 729 C C . VAL A 1 94 ? 14.218 3.354 -30.869 1.00 88.69 94 VAL A C 1
ATOM 731 O O . VAL A 1 94 ? 13.482 3.511 -31.849 1.00 88.69 94 VAL A O 1
ATOM 734 N N . ALA A 1 95 ? 14.169 4.179 -29.819 1.00 87.00 95 ALA A N 1
ATOM 735 C CA . ALA A 1 95 ? 13.247 5.298 -29.739 1.00 87.00 95 ALA A CA 1
ATOM 736 C C . ALA A 1 95 ? 13.611 6.393 -30.754 1.00 87.00 95 ALA A C 1
ATOM 738 O O . ALA A 1 95 ? 14.771 6.730 -30.993 1.00 87.00 95 ALA A O 1
ATOM 739 N N . ARG A 1 96 ? 12.583 6.986 -31.366 1.00 83.12 96 ARG A N 1
ATOM 740 C CA . ARG A 1 96 ? 12.763 8.042 -32.364 1.00 83.12 96 ARG A CA 1
ATOM 741 C C . ARG A 1 96 ? 13.184 9.346 -31.689 1.00 83.12 96 ARG A C 1
ATOM 743 O O . ARG A 1 96 ? 12.389 9.964 -30.985 1.00 83.12 96 ARG A O 1
ATOM 750 N N . THR A 1 97 ? 14.388 9.812 -31.998 1.00 83.31 97 THR A N 1
ATOM 751 C CA . THR A 1 97 ? 14.865 11.129 -31.563 1.00 83.31 97 THR A CA 1
ATOM 752 C C . THR A 1 97 ? 14.405 12.214 -32.530 1.00 83.31 97 THR A C 1
ATOM 754 O O . THR A 1 97 ? 14.646 12.133 -33.735 1.00 83.31 97 THR A O 1
ATOM 757 N N . PHE A 1 98 ? 13.778 13.261 -31.997 1.00 80.69 98 PHE A N 1
ATOM 758 C CA . PHE A 1 98 ? 13.454 14.472 -32.745 1.00 80.69 98 PHE A CA 1
ATOM 759 C C . PHE A 1 98 ? 14.400 15.590 -32.317 1.00 80.69 98 PHE A C 1
ATOM 761 O O . PHE A 1 98 ? 14.416 15.980 -31.151 1.00 80.69 98 PHE A O 1
ATOM 768 N N . THR A 1 99 ? 15.186 16.115 -33.255 1.00 75.31 99 THR A N 1
ATOM 769 C CA . THR A 1 99 ? 16.019 17.298 -33.028 1.00 75.31 99 THR A CA 1
ATOM 770 C C . THR A 1 99 ? 15.485 18.456 -33.867 1.00 75.31 99 THR A C 1
ATOM 772 O O . THR A 1 99 ? 15.288 18.339 -35.076 1.00 75.31 99 THR A O 1
ATOM 775 N N . ALA A 1 100 ? 15.221 19.589 -33.219 1.00 69.19 100 ALA A N 1
ATOM 776 C CA . ALA A 1 100 ? 14.935 20.841 -33.908 1.00 69.19 100 ALA A CA 1
ATOM 777 C C . ALA A 1 100 ? 16.243 21.630 -34.050 1.00 69.19 100 ALA A C 1
ATOM 779 O O . ALA A 1 100 ? 16.961 21.813 -33.065 1.00 69.19 100 ALA A O 1
ATOM 780 N N . ARG A 1 101 ? 16.563 22.122 -35.254 1.00 62.00 101 ARG A N 1
ATOM 781 C CA . ARG A 1 101 ? 17.562 23.193 -35.385 1.00 62.00 101 ARG A CA 1
ATOM 782 C C . ARG A 1 101 ? 16.926 24.505 -34.934 1.00 62.00 101 ARG A C 1
ATOM 784 O O . ARG A 1 101 ? 15.778 24.789 -35.269 1.00 62.00 101 ARG A O 1
ATOM 791 N N . ALA A 1 102 ? 17.701 25.336 -34.241 1.00 62.38 102 ALA A N 1
ATOM 792 C CA . ALA A 1 102 ? 17.295 26.679 -33.816 1.00 62.38 102 ALA A CA 1
ATOM 793 C C . ALA A 1 102 ? 16.984 27.650 -34.985 1.00 62.38 102 ALA A C 1
ATOM 795 O O . ALA A 1 102 ? 16.580 28.780 -34.743 1.00 62.38 102 ALA A O 1
ATOM 796 N N . ASP A 1 103 ? 17.154 27.224 -36.244 1.00 61.44 103 ASP A N 1
ATOM 797 C CA . ASP A 1 103 ? 16.921 28.006 -37.466 1.00 61.44 103 ASP A CA 1
ATOM 798 C C . ASP A 1 103 ? 15.583 27.688 -38.176 1.00 61.44 103 ASP A C 1
ATOM 800 O O . ASP A 1 103 ? 15.321 28.203 -39.264 1.00 61.44 103 ASP A O 1
ATOM 804 N N . GLY A 1 104 ? 14.722 26.851 -37.582 1.00 55.34 104 GLY A N 1
ATOM 805 C CA . GLY A 1 104 ? 13.387 26.551 -38.115 1.00 55.34 104 GLY A CA 1
ATOM 806 C C . GLY A 1 104 ? 13.363 25.653 -39.358 1.00 55.34 104 GLY A C 1
ATOM 807 O O . GLY A 1 104 ? 12.293 25.458 -39.939 1.00 55.34 104 GLY A O 1
ATOM 808 N N . ARG A 1 105 ? 14.496 25.072 -39.779 1.00 52.72 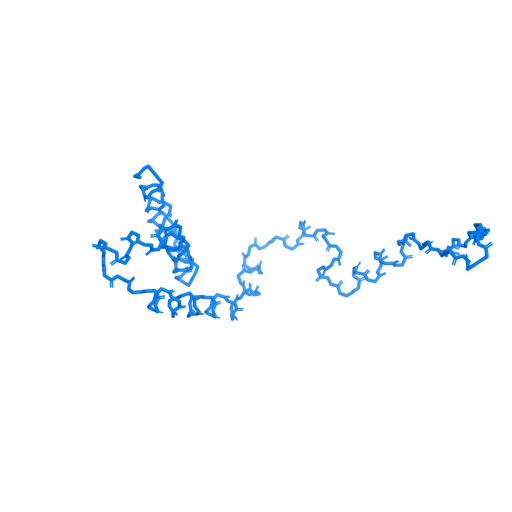105 ARG A N 1
ATOM 809 C CA . ARG A 1 105 ? 14.535 24.072 -40.860 1.00 52.72 105 ARG A CA 1
ATOM 810 C C . ARG A 1 105 ? 14.654 22.665 -40.272 1.00 52.72 105 ARG A C 1
ATOM 812 O O . ARG A 1 105 ? 15.542 22.387 -39.469 1.00 52.72 105 ARG A O 1
ATOM 819 N N . ALA A 1 106 ? 13.734 21.780 -40.661 1.00 51.53 106 ALA A N 1
ATOM 820 C CA . ALA A 1 106 ? 13.673 20.403 -40.172 1.00 51.53 106 ALA A CA 1
ATOM 821 C C . ALA A 1 106 ? 14.998 19.664 -40.433 1.00 51.53 106 ALA A C 1
ATOM 823 O O . ALA A 1 106 ? 15.492 19.634 -41.562 1.00 51.53 106 ALA A O 1
ATOM 824 N N . ALA A 1 107 ? 15.588 19.107 -39.374 1.00 55.28 107 ALA A N 1
ATOM 825 C CA . ALA A 1 107 ? 16.867 18.414 -39.429 1.00 55.28 107 ALA A CA 1
ATOM 826 C C . ALA A 1 107 ? 16.732 17.011 -40.043 1.00 55.28 107 ALA A C 1
ATOM 828 O O . ALA A 1 107 ? 15.719 16.330 -39.884 1.00 55.28 107 ALA A O 1
ATOM 829 N N . VAL A 1 108 ? 17.785 16.606 -40.756 1.00 57.84 108 VAL A N 1
ATOM 830 C CA . VAL A 1 108 ? 17.895 15.352 -41.510 1.00 57.84 108 VAL A CA 1
ATOM 831 C C . VAL A 1 108 ? 18.000 14.139 -40.580 1.00 57.84 108 VAL A C 1
ATOM 833 O O . VAL A 1 108 ? 18.655 14.170 -39.541 1.00 57.84 108 VAL A O 1
ATOM 836 N N . PHE A 1 109 ? 17.333 13.070 -41.011 1.00 61.47 109 PHE A N 1
ATOM 837 C CA . PHE A 1 109 ? 17.181 11.770 -40.370 1.00 61.47 109 PHE A CA 1
ATOM 838 C C . PHE A 1 109 ? 18.481 10.949 -40.385 1.00 61.47 109 PHE A C 1
ATOM 840 O O . PHE A 1 109 ? 19.044 10.703 -41.449 1.00 61.47 109 PHE A O 1
ATOM 847 N N . HIS A 1 110 ? 18.904 10.456 -39.218 1.00 53.44 110 HIS A N 1
ATOM 848 C CA . HIS A 1 110 ? 19.880 9.370 -39.112 1.00 53.44 110 HIS A CA 1
ATOM 849 C C . HIS A 1 110 ? 19.221 8.170 -38.421 1.00 53.44 110 HIS A C 1
ATOM 851 O O . HIS A 1 1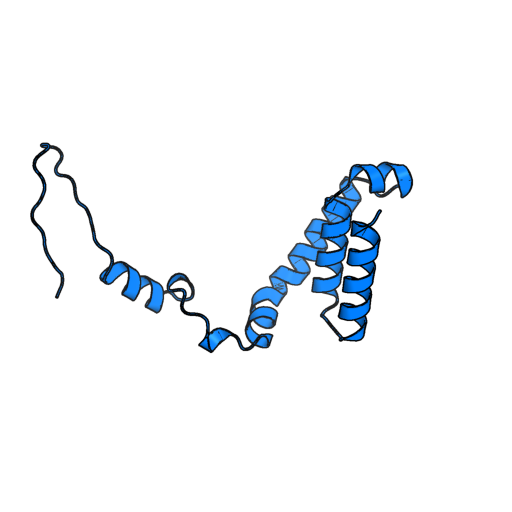10 ? 18.979 8.236 -37.214 1.00 53.44 110 HIS A O 1
ATOM 857 N N . PRO A 1 111 ? 18.925 7.077 -39.146 1.00 48.03 111 PRO A N 1
ATOM 858 C CA . PRO A 1 111 ? 18.644 5.806 -38.504 1.00 48.03 111 PRO A CA 1
ATOM 859 C C . PRO A 1 111 ? 19.978 5.246 -38.002 1.00 48.03 111 PRO A C 1
ATOM 861 O O . PRO A 1 111 ? 20.926 5.120 -38.776 1.00 48.03 111 PRO A O 1
ATOM 864 N N . ARG A 1 112 ? 20.075 4.926 -36.709 1.00 53.66 112 ARG A N 1
ATOM 865 C CA . ARG A 1 112 ? 21.128 4.024 -36.232 1.00 53.66 112 ARG A CA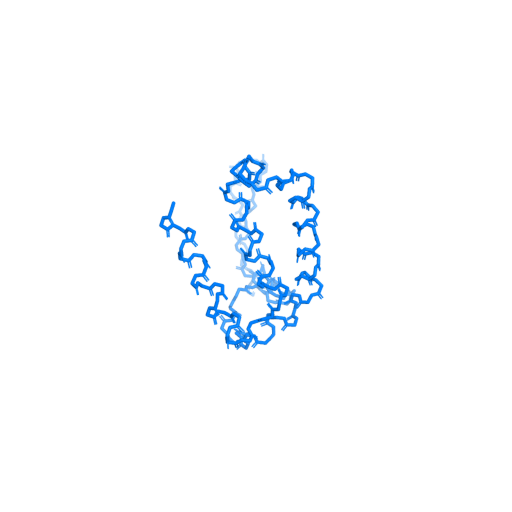 1
ATOM 866 C C . ARG A 1 112 ? 20.661 2.597 -36.522 1.00 53.66 112 ARG A C 1
ATOM 868 O O . ARG A 1 112 ? 19.959 2.009 -35.707 1.00 53.66 112 ARG A O 1
ATOM 875 N N . LEU A 1 113 ? 20.982 2.114 -37.720 1.00 42.03 113 LEU A N 1
ATOM 876 C CA . LEU A 1 113 ? 21.120 0.690 -38.030 1.00 42.03 113 LEU A CA 1
ATOM 877 C C . LEU A 1 113 ? 22.604 0.426 -38.266 1.00 42.03 113 LEU A C 1
ATOM 879 O O . LEU A 1 113 ? 23.210 1.232 -39.010 1.00 42.03 113 LEU A O 1
#

pLDDT: mean 88.17, std 13.12, range [42.03, 97.94]

Sequence (113 aa):
MVLAIRQRMAFEIAAKRGVDGDLLAMYELEAVRSDPSWYVECLGLSRAAQYEMESTACDAVMSQLNRHLDDLGIEPYCTAPMLSGAKWDDFINVARTFTARADGRAAVFHPRL

Radius of gyration: 23.49 Å; chains: 1; bounding box: 44×45×59 Å

Secondary structure (DSSP, 8-state):
-HHHHHHHHHHHHHHHTT--HHHHHHHHHHHHHTSHHHHHHHH---HHHHHHHHHHHHHHHHHTHHHHHHHTT-GGG---GGGSHHHHHHHHHHSPP--B-TTSSBPPP----